Protein AF-A0A7K0NXQ4-F1 (afdb_monomer)

Mean predicted aligned error: 15.88 Å

Radius of gyration: 29.43 Å; Cα contacts (8 Å, |Δi|>4): 53; chains: 1; bounding box: 68×61×51 Å

Solvent-accessible surface area (backbone atoms only — not comparable to full-atom values): 7148 Å² total; per-residue (Å²): 136,85,86,82,83,80,80,84,80,86,79,88,75,84,75,85,78,74,82,65,58,73,63,54,54,52,50,56,50,52,52,49,51,59,69,68,43,80,89,71,54,70,67,61,55,57,71,65,58,80,88,69,80,90,83,75,94,69,91,60,71,79,81,62,57,90,58,58,57,46,85,84,70,80,59,39,33,49,53,46,51,49,54,49,72,64,28,79,40,70,42,50,72,47,81,79,47,42,72,43,82,56,41,66,90,129

pLDDT: mean 81.97, std 15.67, range [36.03, 97.06]

Sequence (106 aa):
MRVRRVVWVCLLSGALVVPLGPVEAASQASERIVASAARVSALRLLSQLPVRVESGAGYVRAKFGSGWTDVNHNGCSTRSEVLIRESKVHPRQGAGCRLTLGTWLS

Structure (mmCIF, N/CA/C/O backbone):
data_AF-A0A7K0NXQ4-F1
#
_entry.id   AF-A0A7K0NXQ4-F1
#
loop_
_atom_site.group_PDB
_atom_site.id
_atom_site.type_symbol
_atom_site.label_atom_id
_atom_site.label_alt_id
_atom_site.label_comp_id
_atom_site.label_asym_id
_atom_site.label_entity_id
_atom_site.label_seq_id
_atom_site.pdbx_PDB_ins_code
_atom_site.Cartn_x
_atom_site.Cartn_y
_atom_site.Cartn_z
_atom_site.occupancy
_atom_site.B_iso_or_equiv
_atom_site.auth_seq_id
_atom_site.auth_comp_id
_atom_site.auth_asym_id
_atom_site.auth_atom_id
_atom_site.pdbx_PDB_model_num
ATOM 1 N N . MET A 1 1 ? 45.904 42.245 33.616 1.00 36.03 1 MET A N 1
ATOM 2 C CA . MET A 1 1 ? 45.782 42.606 32.187 1.00 36.03 1 MET A CA 1
ATOM 3 C C . MET A 1 1 ? 44.311 42.529 31.781 1.00 36.03 1 MET A C 1
ATOM 5 O O . MET A 1 1 ? 43.703 41.485 31.928 1.00 36.03 1 MET A O 1
ATOM 9 N N . ARG A 1 2 ? 43.759 43.691 31.404 1.00 50.41 2 ARG A N 1
ATOM 10 C CA . ARG A 1 2 ? 42.494 44.015 30.704 1.00 50.41 2 ARG A CA 1
ATOM 11 C C . ARG A 1 2 ? 41.296 43.047 30.806 1.00 50.41 2 ARG A C 1
ATOM 13 O O . ARG A 1 2 ? 41.115 42.152 29.990 1.00 50.41 2 ARG A O 1
ATOM 20 N N . VAL A 1 3 ? 40.400 43.393 31.730 1.00 44.25 3 VAL A N 1
ATOM 21 C CA . VAL A 1 3 ? 38.978 43.017 31.776 1.00 44.25 3 VAL A CA 1
ATOM 22 C C . VAL A 1 3 ? 38.268 43.570 30.530 1.00 44.25 3 VAL A C 1
ATOM 24 O O . VAL A 1 3 ? 38.211 44.787 30.349 1.00 44.25 3 VAL A O 1
ATOM 27 N N . ARG A 1 4 ? 37.715 42.712 29.663 1.00 56.53 4 ARG A N 1
ATOM 28 C CA . ARG A 1 4 ? 36.805 43.133 28.582 1.00 56.53 4 ARG A CA 1
ATOM 29 C C . ARG A 1 4 ? 35.365 43.030 29.082 1.00 56.53 4 ARG A C 1
ATOM 31 O O . ARG A 1 4 ? 34.780 41.955 29.107 1.00 56.53 4 ARG A O 1
ATOM 38 N N . ARG A 1 5 ? 34.824 44.169 29.521 1.00 56.78 5 ARG A N 1
ATOM 39 C CA . ARG A 1 5 ? 33.410 44.361 29.869 1.00 56.78 5 ARG A CA 1
ATOM 40 C C . ARG A 1 5 ? 32.566 44.195 28.600 1.00 56.78 5 ARG A C 1
ATOM 42 O O . ARG A 1 5 ? 32.662 45.029 27.704 1.00 56.78 5 ARG A O 1
ATOM 49 N N . VAL A 1 6 ? 31.772 43.129 28.509 1.00 57.75 6 VAL A N 1
ATOM 50 C CA . VAL A 1 6 ? 30.741 42.988 27.470 1.00 57.75 6 VAL A CA 1
ATOM 51 C C . VAL A 1 6 ? 29.521 43.768 27.949 1.00 57.75 6 VAL A C 1
ATOM 53 O O . VAL A 1 6 ? 28.877 43.400 28.929 1.00 57.75 6 VAL A O 1
ATOM 56 N N . VAL A 1 7 ? 29.279 44.905 27.305 1.00 54.50 7 VAL A N 1
ATOM 57 C CA . VAL A 1 7 ? 28.143 45.791 27.565 1.00 54.50 7 VAL A CA 1
ATOM 58 C C . VAL A 1 7 ? 26.873 45.093 27.082 1.00 54.50 7 VAL A C 1
ATOM 60 O O . VAL A 1 7 ? 26.732 44.799 25.898 1.00 54.50 7 VAL A O 1
ATOM 63 N N . TRP A 1 8 ? 25.963 44.817 28.012 1.00 46.94 8 TRP A N 1
ATOM 64 C CA . TRP A 1 8 ? 24.589 44.417 27.726 1.00 46.94 8 TRP A CA 1
ATOM 65 C C . TRP A 1 8 ? 23.829 45.612 27.140 1.00 46.94 8 TRP A C 1
ATOM 67 O O . TRP A 1 8 ? 23.670 46.629 27.812 1.00 46.94 8 TRP A O 1
ATOM 77 N N . VAL A 1 9 ? 23.343 45.488 25.905 1.00 56.22 9 VAL A N 1
ATOM 78 C CA . VAL A 1 9 ? 22.371 46.422 25.322 1.00 56.22 9 VAL A CA 1
ATOM 79 C C . VAL A 1 9 ? 21.028 45.700 25.248 1.00 56.22 9 VAL A C 1
ATOM 81 O O . VAL A 1 9 ? 20.793 44.884 24.362 1.00 56.22 9 VAL A O 1
ATOM 84 N N . CYS A 1 10 ? 20.155 45.996 26.211 1.00 48.59 10 CYS A N 1
ATOM 85 C CA . CYS A 1 10 ? 18.733 45.676 26.146 1.00 48.59 10 CYS A CA 1
ATOM 86 C C . CYS A 1 10 ? 18.050 46.677 25.206 1.00 48.59 10 CYS A C 1
ATOM 88 O O . CYS A 1 10 ? 17.777 47.807 25.606 1.00 48.59 10 CYS A O 1
ATOM 90 N N . LEU A 1 11 ? 17.758 46.272 23.969 1.00 54.59 11 LEU A N 1
ATOM 91 C CA . LEU A 1 11 ? 16.821 46.994 23.107 1.00 54.59 11 LEU A CA 1
ATOM 92 C C . LEU A 1 11 ? 15.434 46.352 23.229 1.00 54.59 11 LEU A C 1
ATOM 94 O O . LEU A 1 11 ? 15.166 45.277 22.697 1.00 54.59 11 LEU A O 1
ATOM 98 N N . LEU A 1 12 ? 14.570 47.042 23.974 1.00 54.19 12 LEU A N 1
ATOM 99 C CA . LEU A 1 12 ? 13.137 46.796 24.117 1.00 54.19 12 LEU A CA 1
ATOM 100 C C . LEU A 1 12 ? 12.437 46.963 22.760 1.00 54.19 12 LEU A C 1
ATOM 102 O O . LEU A 1 12 ? 12.135 48.080 22.348 1.00 54.19 12 LEU A O 1
ATOM 106 N N . SER A 1 13 ? 12.151 45.856 22.077 1.00 61.31 13 SER A N 1
ATOM 107 C CA . SER A 1 13 ? 11.135 45.826 21.021 1.00 61.31 13 SER A CA 1
ATOM 108 C C . SER A 1 13 ? 9.827 45.348 21.642 1.00 61.31 13 SER A C 1
ATOM 110 O O . SER A 1 13 ? 9.695 44.182 22.008 1.00 61.31 13 SER A O 1
ATOM 112 N N . GLY A 1 14 ? 8.877 46.268 21.814 1.00 57.00 14 GLY A N 1
ATOM 113 C CA . GLY A 1 14 ? 7.519 45.948 22.237 1.00 57.00 14 GLY A CA 1
ATOM 114 C C . GLY A 1 14 ? 6.823 45.119 21.162 1.00 57.00 14 GLY A C 1
ATOM 115 O O . GLY A 1 14 ? 6.394 45.652 20.143 1.00 57.00 14 GLY A O 1
ATOM 116 N N . ALA A 1 15 ? 6.722 43.810 21.385 1.00 59.38 15 ALA A N 1
ATOM 117 C CA . ALA A 1 15 ? 5.855 42.950 20.600 1.00 59.38 15 ALA A CA 1
ATOM 118 C C . ALA A 1 15 ? 4.399 43.254 20.980 1.00 59.38 15 ALA A C 1
ATOM 120 O O . ALA A 1 15 ? 3.985 43.046 22.121 1.00 59.38 15 ALA A O 1
ATOM 121 N N . LEU A 1 16 ? 3.628 43.763 20.021 1.00 54.97 16 LEU A N 1
ATOM 122 C CA . LEU A 1 16 ? 2.175 43.839 20.099 1.00 54.97 16 LEU A CA 1
ATOM 123 C C . LEU A 1 16 ? 1.634 42.400 20.189 1.00 54.97 16 LEU A C 1
ATOM 125 O O . LEU A 1 16 ? 1.553 41.695 19.185 1.00 54.97 16 LEU A O 1
ATOM 129 N N . VAL A 1 17 ? 1.316 41.938 21.398 1.00 62.94 17 VAL A N 1
ATOM 130 C CA . VAL A 1 17 ? 0.670 40.639 21.616 1.00 62.94 17 VAL A CA 1
ATOM 131 C C . VAL A 1 17 ? -0.795 40.777 21.209 1.00 62.94 17 VAL A C 1
ATOM 133 O O . VAL A 1 17 ? -1.607 41.336 21.943 1.00 62.94 17 VAL A O 1
ATOM 136 N N . VAL A 1 18 ? -1.139 40.295 20.016 1.00 65.88 18 VAL A N 1
ATOM 137 C CA . VAL A 1 18 ? -2.536 40.095 19.612 1.00 65.88 18 VAL A CA 1
ATOM 138 C C . VAL A 1 18 ? -3.116 38.990 20.506 1.00 65.88 18 VAL A C 1
ATOM 140 O O . VAL A 1 18 ? -2.545 37.898 20.533 1.00 65.88 18 VAL A O 1
ATOM 143 N N . PRO A 1 19 ? -4.213 39.211 21.256 1.00 58.09 19 PRO A N 1
ATOM 144 C CA . PRO A 1 19 ? -4.785 38.157 22.079 1.00 58.09 19 PRO A CA 1
ATOM 145 C C . PRO A 1 19 ? -5.432 37.100 21.174 1.00 58.09 19 PRO A C 1
ATOM 147 O O . PRO A 1 19 ? -6.506 37.311 20.612 1.00 58.09 19 PRO A O 1
ATOM 150 N N . LEU A 1 20 ? -4.789 35.936 21.063 1.00 61.91 20 LEU A N 1
ATOM 151 C CA . LEU A 1 20 ? -5.287 34.705 20.428 1.00 61.91 20 LEU A CA 1
ATOM 152 C C . LEU A 1 20 ? -6.427 34.044 21.244 1.00 61.91 20 LEU A C 1
ATOM 154 O O . LEU A 1 20 ? -6.492 32.833 21.398 1.00 61.91 20 LEU A O 1
ATOM 158 N N . GLY A 1 21 ? -7.354 34.827 21.799 1.00 62.19 21 GLY A N 1
ATOM 159 C CA . GLY A 1 21 ? -8.353 34.350 22.765 1.00 62.19 21 GLY A CA 1
ATOM 160 C C . GLY A 1 21 ? -9.262 33.197 22.293 1.00 62.19 21 GLY A C 1
ATOM 161 O O . GLY A 1 21 ? -9.356 32.188 22.997 1.00 62.19 21 GLY A O 1
ATOM 162 N N . PRO A 1 22 ? -9.957 33.293 21.140 1.00 62.66 22 PRO A N 1
ATOM 163 C CA . PRO A 1 22 ? -10.994 32.315 20.800 1.00 62.66 22 PRO A CA 1
ATOM 164 C C . PRO A 1 22 ? -10.443 30.963 20.320 1.00 62.66 22 PRO A C 1
ATOM 166 O O . PRO A 1 22 ? -11.095 29.938 20.517 1.00 62.66 22 PRO A O 1
ATOM 169 N N . VAL A 1 23 ? -9.244 30.932 19.729 1.00 60.78 23 VAL A N 1
ATOM 170 C CA . VAL A 1 23 ? -8.603 29.690 19.257 1.00 60.78 23 VAL A CA 1
ATOM 171 C C . VAL A 1 23 ? -7.978 28.894 20.406 1.00 60.78 23 VAL A C 1
ATOM 173 O O . VAL A 1 23 ? -8.154 27.676 20.459 1.00 60.78 23 VAL A O 1
ATOM 176 N N . GLU A 1 24 ? -7.349 29.561 21.379 1.00 63.50 24 GLU A N 1
ATOM 177 C CA . GLU A 1 24 ? -6.804 28.897 22.573 1.00 63.50 24 GLU A CA 1
ATOM 178 C C . GLU A 1 24 ? -7.911 28.256 23.425 1.00 63.50 24 GLU A C 1
ATOM 180 O O . GLU A 1 24 ? -7.774 27.126 23.897 1.00 63.50 24 GLU A O 1
ATOM 185 N N . ALA A 1 25 ? -9.037 28.961 23.596 1.00 68.94 25 ALA A N 1
ATOM 186 C CA . ALA A 1 25 ? -10.171 28.474 24.378 1.00 68.94 25 ALA A CA 1
ATOM 187 C C . ALA A 1 25 ? -10.829 27.239 23.739 1.00 68.94 25 ALA A C 1
ATOM 189 O O . ALA A 1 25 ? -11.176 26.287 24.441 1.00 68.94 25 ALA A O 1
ATOM 190 N N . ALA A 1 26 ? -10.957 27.225 22.408 1.00 72.56 26 ALA A N 1
ATOM 191 C CA . ALA A 1 26 ? -11.478 26.080 21.669 1.00 72.56 26 ALA A CA 1
ATOM 192 C C . ALA A 1 26 ? -10.534 24.862 21.734 1.00 72.56 26 ALA A C 1
ATOM 194 O O . ALA A 1 26 ? -10.999 23.737 21.925 1.00 72.56 26 ALA A O 1
ATOM 195 N N . SER A 1 27 ? -9.216 25.081 21.651 1.00 77.50 27 SER A N 1
ATOM 196 C CA . SER A 1 27 ? -8.202 24.026 21.798 1.00 77.50 27 SER A CA 1
ATOM 197 C C . SER A 1 27 ? -8.249 23.379 23.189 1.00 77.50 27 SER A C 1
ATOM 199 O O . SER A 1 27 ? -8.400 22.163 23.309 1.00 77.50 27 SER A O 1
ATOM 201 N N . GLN A 1 28 ? -8.262 24.193 24.251 1.00 78.00 28 GLN A N 1
ATOM 202 C CA . GLN A 1 28 ? -8.348 23.707 25.635 1.00 78.00 28 GLN A CA 1
ATOM 203 C C . GLN A 1 28 ? -9.668 22.990 25.940 1.00 78.00 28 GLN A C 1
ATOM 205 O O . GLN A 1 28 ? -9.713 22.090 26.782 1.00 78.00 28 GLN A O 1
ATOM 210 N N . ALA A 1 29 ? -10.766 23.395 25.296 1.00 76.81 29 ALA A N 1
ATOM 211 C CA . ALA A 1 29 ? -12.034 22.683 25.395 1.00 76.81 29 ALA A CA 1
ATOM 212 C C . ALA A 1 29 ? -11.932 21.302 24.734 1.00 76.81 29 ALA A C 1
ATOM 214 O O . ALA A 1 29 ? -12.296 20.308 25.356 1.00 76.81 29 ALA A O 1
ATOM 215 N N . SER A 1 30 ? -11.374 21.217 23.524 1.00 78.19 30 SER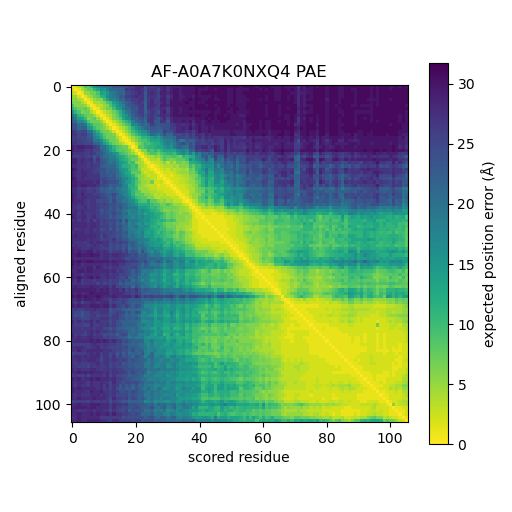 A N 1
ATOM 216 C CA . SER A 1 30 ? -11.184 19.946 22.817 1.00 78.19 30 SER A CA 1
ATOM 217 C C . SER A 1 30 ? -10.266 18.990 23.588 1.00 78.19 30 SER A C 1
ATOM 219 O O . SER A 1 30 ? -10.602 17.823 23.779 1.00 78.19 30 SER A O 1
ATOM 221 N N . GLU A 1 31 ? -9.166 19.498 24.142 1.00 78.62 31 GLU A N 1
ATOM 222 C CA . GLU A 1 31 ? -8.225 18.708 24.936 1.00 78.62 31 GLU A CA 1
ATOM 223 C C . GLU A 1 31 ? -8.851 18.198 26.243 1.00 78.62 31 GLU A C 1
ATOM 225 O O . GLU A 1 31 ? -8.652 17.042 26.611 1.00 78.62 31 GLU A O 1
ATOM 230 N N . ARG A 1 32 ? -9.700 19.002 26.904 1.00 80.50 32 ARG A N 1
ATOM 231 C CA . ARG A 1 32 ? -10.480 18.555 28.073 1.00 80.50 32 ARG A CA 1
ATOM 232 C C . ARG A 1 32 ? -11.519 17.494 27.731 1.00 80.50 32 ARG A C 1
ATOM 234 O O . ARG A 1 32 ? -11.723 16.589 28.536 1.00 80.50 32 ARG A O 1
ATOM 241 N N . ILE A 1 33 ? -12.154 17.579 26.562 1.00 80.69 33 ILE A N 1
ATOM 242 C CA . ILE A 1 33 ? -13.080 16.546 26.076 1.00 80.69 33 ILE A CA 1
ATOM 243 C C . ILE A 1 33 ? -12.331 15.244 25.765 1.00 80.69 33 ILE A C 1
ATOM 245 O O . ILE A 1 33 ? -12.791 14.171 26.141 1.00 80.69 33 ILE A O 1
ATOM 249 N N . VAL A 1 34 ? -11.150 15.309 25.146 1.00 80.19 34 VAL A N 1
ATOM 250 C CA . VAL A 1 34 ? -10.315 14.120 24.893 1.00 80.19 34 VAL A CA 1
ATOM 251 C C . VAL A 1 34 ? -9.750 13.542 26.196 1.00 80.19 34 VAL A C 1
ATOM 253 O O . VAL A 1 34 ? -9.657 12.325 26.339 1.00 80.19 34 VAL A O 1
ATOM 256 N N . ALA A 1 35 ? -9.399 14.389 27.166 1.00 77.19 35 ALA A N 1
ATOM 257 C CA . ALA A 1 35 ? -8.909 13.962 28.474 1.00 77.19 35 ALA A CA 1
ATOM 258 C C . ALA A 1 35 ? -10.005 13.327 29.344 1.00 77.19 35 ALA A C 1
ATOM 260 O O . ALA A 1 35 ? -9.706 12.424 30.124 1.00 77.19 35 ALA A O 1
ATOM 261 N N . SER A 1 36 ? -11.256 13.785 29.215 1.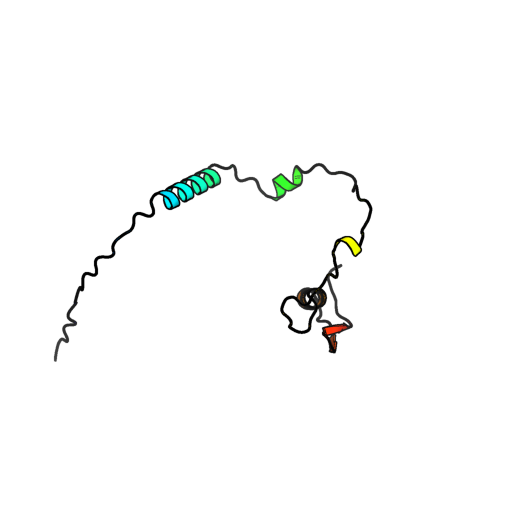00 76.62 36 SER A N 1
ATOM 262 C CA . SER A 1 36 ? -12.412 13.209 29.914 1.00 76.62 36 SER A CA 1
ATOM 263 C C . SER A 1 36 ? -13.023 12.013 29.182 1.00 76.62 36 SER A C 1
ATOM 265 O O . SER A 1 36 ? -13.739 11.221 29.799 1.00 76.62 36 SER A O 1
ATOM 267 N N . ALA A 1 37 ? -12.720 11.836 27.892 1.00 79.69 37 ALA A N 1
ATOM 268 C CA . ALA A 1 37 ? -13.112 10.654 27.149 1.00 79.69 37 ALA A CA 1
ATOM 269 C C . ALA A 1 37 ? -12.465 9.407 27.764 1.00 79.69 37 ALA A C 1
ATOM 271 O O . ALA A 1 37 ? -11.248 9.320 27.952 1.00 79.69 37 ALA A O 1
ATOM 272 N N . ALA A 1 38 ? -13.292 8.403 28.051 1.00 78.94 38 ALA A N 1
ATOM 273 C CA . ALA A 1 38 ? -12.798 7.105 28.470 1.00 78.94 38 ALA A CA 1
ATOM 274 C C . ALA A 1 38 ? -11.861 6.552 27.386 1.00 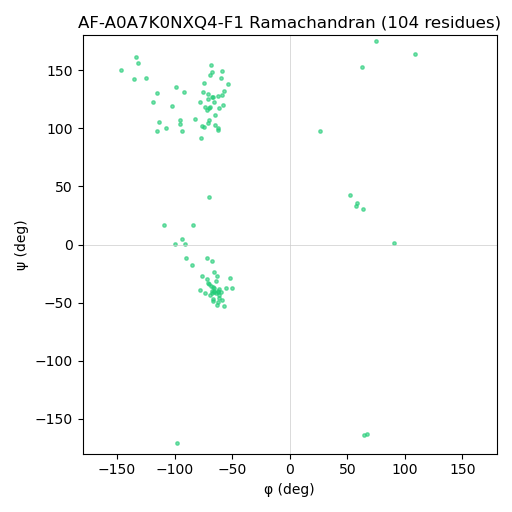78.94 38 ALA A C 1
ATOM 276 O O . ALA A 1 38 ? -12.264 6.341 26.241 1.00 78.94 38 ALA A O 1
ATOM 277 N N . ARG A 1 39 ? -10.599 6.300 27.746 1.00 81.38 39 ARG A N 1
ATOM 278 C CA . ARG A 1 39 ? -9.648 5.648 26.844 1.00 81.38 39 ARG A CA 1
ATOM 279 C C . ARG A 1 39 ? -10.049 4.185 26.688 1.00 81.38 39 ARG A C 1
ATOM 281 O O . ARG A 1 39 ? -9.837 3.373 27.584 1.00 81.38 39 ARG A O 1
ATOM 288 N N . VAL A 1 40 ? -10.634 3.851 25.544 1.00 88.12 40 VAL A N 1
ATOM 289 C CA . VAL A 1 40 ? -10.911 2.469 25.140 1.00 88.12 40 VAL A CA 1
ATOM 290 C C . VAL A 1 40 ? -9.806 2.031 24.185 1.00 88.12 40 VAL A C 1
ATOM 292 O O . VAL A 1 40 ? -9.417 2.784 23.295 1.00 88.12 40 VAL A O 1
ATOM 295 N N . SER A 1 41 ? -9.267 0.824 24.363 1.00 92.75 41 SER A N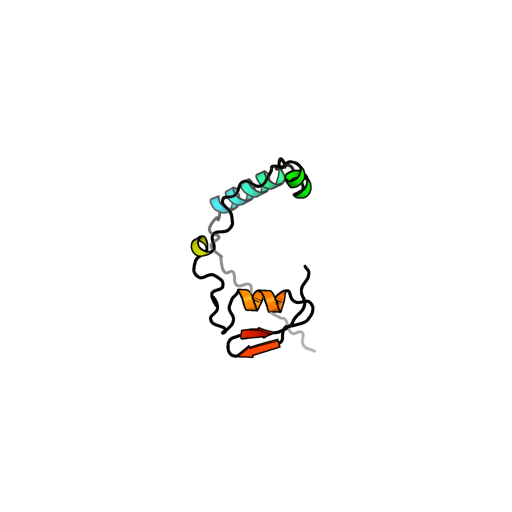 1
ATOM 296 C CA . SER A 1 41 ? -8.257 0.314 23.434 1.00 92.75 41 SER A CA 1
ATOM 297 C C . SER A 1 41 ? -8.878 0.005 22.069 1.00 92.75 41 SER A C 1
ATOM 299 O O . SER A 1 41 ? -10.010 -0.475 21.983 1.00 92.75 41 SER A O 1
ATOM 301 N N . ALA A 1 42 ? -8.111 0.211 20.995 1.00 93.38 42 ALA A N 1
ATOM 302 C CA . ALA A 1 42 ? -8.528 -0.170 19.645 1.00 93.38 42 ALA A CA 1
ATOM 303 C C . ALA A 1 42 ? -8.901 -1.662 19.560 1.00 93.38 42 ALA A C 1
ATOM 305 O O . ALA A 1 42 ? -9.887 -2.011 18.921 1.00 93.38 42 ALA A O 1
ATOM 306 N N . LEU A 1 43 ? -8.177 -2.530 20.280 1.00 95.56 43 LEU A N 1
ATOM 307 C CA . LEU A 1 43 ? -8.496 -3.959 20.378 1.00 95.56 43 LEU A CA 1
ATOM 308 C C . LEU A 1 43 ? -9.867 -4.215 21.018 1.00 95.56 43 LEU A C 1
ATOM 310 O O . LEU A 1 43 ? -10.609 -5.068 20.541 1.00 95.56 43 LEU A O 1
ATOM 314 N N . ARG A 1 44 ? -10.229 -3.462 22.066 1.00 94.44 44 ARG A N 1
ATOM 315 C CA . ARG A 1 44 ? -11.538 -3.580 22.724 1.00 94.44 44 ARG A CA 1
ATOM 316 C C . ARG A 1 44 ? -12.678 -3.066 21.848 1.00 94.44 44 ARG A C 1
ATOM 318 O O . ARG A 1 44 ? -13.775 -3.606 21.920 1.00 94.44 44 ARG A O 1
ATOM 325 N N . LEU A 1 45 ? -12.443 -2.038 21.037 1.00 94.69 45 LEU A N 1
ATOM 326 C CA . LEU A 1 45 ? -13.425 -1.590 20.045 1.00 94.69 45 LEU A CA 1
ATOM 327 C C . LEU A 1 45 ? -13.577 -2.620 18.921 1.00 94.69 45 LEU A C 1
ATOM 329 O O . LEU A 1 45 ? -14.695 -2.969 18.557 1.00 94.69 45 LEU A O 1
ATOM 333 N N . LEU A 1 46 ? -12.465 -3.167 18.424 1.00 94.38 46 LEU A N 1
ATOM 334 C CA . LEU A 1 46 ? -12.477 -4.207 17.398 1.00 94.38 46 LEU A CA 1
ATOM 335 C C . LEU A 1 46 ? -13.230 -5.457 17.870 1.00 94.38 46 LEU A C 1
ATOM 337 O O . LEU A 1 46 ? -14.019 -6.012 17.113 1.00 94.38 46 LEU A O 1
ATOM 341 N N . SER A 1 47 ? -13.056 -5.865 19.131 1.00 95.19 47 SER A N 1
ATOM 342 C CA . SER A 1 47 ? -13.757 -7.027 19.694 1.00 95.19 47 SER A CA 1
ATOM 343 C C . SER A 1 47 ? -15.270 -6.831 19.844 1.00 95.19 47 SER A C 1
ATOM 345 O O . SER A 1 47 ? -15.980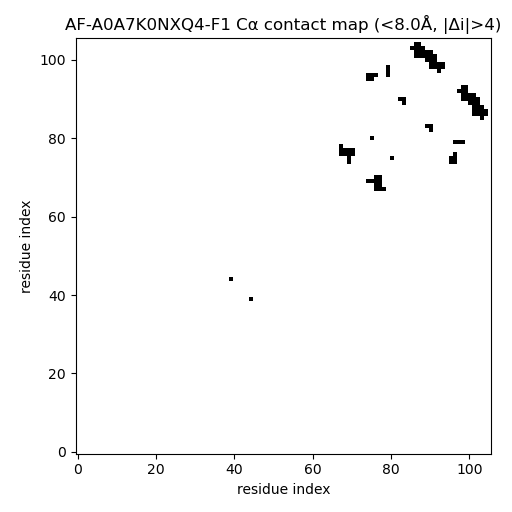 -7.796 20.100 1.00 95.19 47 SER A O 1
ATOM 347 N N . GLN A 1 48 ? -15.768 -5.596 19.740 1.00 95.62 48 GLN A N 1
ATOM 348 C CA . GLN A 1 48 ? -17.199 -5.287 19.797 1.00 95.62 48 GLN A CA 1
ATOM 349 C C . GLN A 1 48 ? -17.869 -5.312 18.418 1.00 95.62 48 GLN A C 1
ATOM 351 O O . GLN A 1 48 ? -19.099 -5.270 18.349 1.00 95.62 48 GLN A O 1
ATOM 356 N N . LEU A 1 49 ? -17.104 -5.373 17.320 1.00 94.69 49 LEU A N 1
ATOM 357 C CA . LEU A 1 49 ? -17.690 -5.468 15.986 1.00 94.69 49 LEU A CA 1
ATOM 358 C C . LEU A 1 49 ? -18.392 -6.827 15.820 1.00 94.69 49 LEU A C 1
ATOM 360 O O . LEU A 1 49 ? -17.767 -7.869 16.022 1.00 94.69 49 LEU A O 1
ATOM 364 N N . PRO A 1 50 ? -19.677 -6.849 15.422 1.00 94.69 50 PRO A N 1
ATOM 365 C CA . PRO A 1 50 ? -20.374 -8.098 15.165 1.00 94.69 50 PRO A CA 1
ATOM 366 C C . PRO A 1 50 ? -19.766 -8.793 13.947 1.00 94.69 50 PRO A C 1
ATOM 368 O O . PRO A 1 50 ? -19.684 -8.210 12.864 1.00 94.69 50 PRO A O 1
ATOM 371 N N . VAL A 1 51 ? -19.393 -10.061 14.109 1.00 94.06 51 VAL A N 1
ATOM 372 C CA . VAL A 1 51 ? -18.943 -10.897 12.993 1.00 94.06 51 VAL A CA 1
ATOM 373 C C . VAL A 1 51 ? -20.149 -1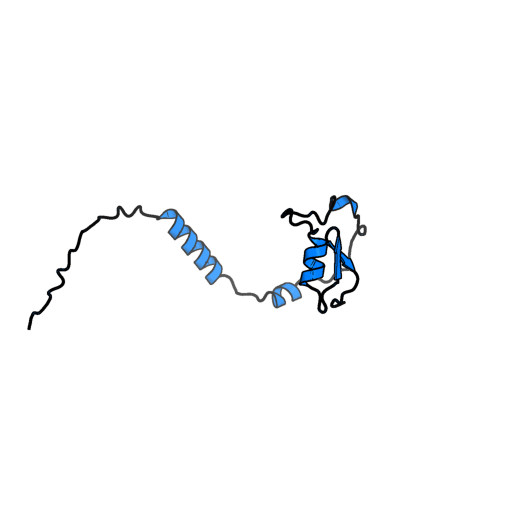1.216 12.113 1.00 94.06 51 VAL A C 1
ATOM 375 O O . VAL A 1 51 ? -21.169 -11.714 12.590 1.00 94.06 51 VAL A O 1
ATOM 378 N N . ARG A 1 52 ? -20.045 -10.916 10.819 1.00 91.88 52 ARG A N 1
ATOM 379 C CA . ARG A 1 52 ? -21.054 -11.254 9.812 1.00 91.88 52 ARG A CA 1
ATOM 380 C C . ARG A 1 52 ? -20.395 -11.899 8.605 1.00 91.88 52 ARG A C 1
ATOM 382 O O . ARG A 1 52 ? -19.211 -11.688 8.356 1.00 91.88 52 ARG A O 1
ATOM 389 N N . VAL A 1 53 ? -21.184 -12.677 7.867 1.00 89.88 53 VAL A N 1
ATOM 390 C CA . VAL A 1 53 ? -20.782 -13.158 6.544 1.00 89.88 53 VAL A CA 1
ATOM 391 C C . VAL A 1 53 ? -20.512 -11.964 5.637 1.00 89.88 53 VAL A C 1
ATOM 393 O O . VAL A 1 53 ? -21.189 -10.936 5.737 1.00 89.88 53 VAL A O 1
ATOM 396 N N . GLU A 1 54 ? -19.512 -12.089 4.771 1.00 87.00 54 GLU A N 1
ATOM 397 C CA . GLU A 1 54 ? -19.261 -11.070 3.762 1.00 87.00 54 GLU A CA 1
ATOM 398 C C . GLU A 1 54 ? -20.517 -10.911 2.892 1.00 87.00 54 GLU A C 1
ATOM 400 O O . GLU A 1 54 ? -21.061 -11.890 2.381 1.00 87.00 54 GLU A O 1
ATOM 405 N N . SER A 1 55 ? -20.990 -9.676 2.729 1.00 83.69 55 SER A N 1
ATOM 406 C CA . SER A 1 55 ? -22.016 -9.344 1.744 1.00 83.69 55 SER A CA 1
ATOM 407 C C . SER A 1 55 ? -21.393 -8.437 0.690 1.00 83.69 55 SER A C 1
ATOM 409 O O . SER A 1 55 ? -21.154 -7.254 0.946 1.00 83.69 55 SER A O 1
ATOM 411 N N . GLY A 1 56 ? -21.121 -8.978 -0.492 1.00 83.69 56 GLY A N 1
ATOM 412 C CA . GLY A 1 56 ? -20.495 -8.238 -1.580 1.00 83.69 56 GLY A CA 1
ATOM 413 C C . GLY A 1 56 ? -21.001 -8.699 -2.941 1.00 83.69 56 GLY A C 1
ATOM 414 O O . GLY A 1 56 ? -21.345 -9.859 -3.132 1.00 83.69 56 GLY A O 1
ATOM 415 N N . ALA A 1 57 ? -21.017 -7.786 -3.913 1.00 85.19 57 ALA A N 1
ATOM 416 C CA . ALA A 1 57 ? -21.303 -8.094 -5.319 1.00 85.19 57 ALA A CA 1
ATOM 417 C C . ALA A 1 57 ? -20.054 -8.589 -6.084 1.00 85.19 57 ALA A C 1
ATOM 419 O O . ALA A 1 57 ? -20.016 -8.552 -7.312 1.00 85.19 57 ALA A O 1
ATOM 420 N N . GLY A 1 58 ? -19.008 -8.995 -5.358 1.00 87.62 58 GLY A N 1
ATOM 421 C CA . GLY A 1 58 ? -17.693 -9.300 -5.909 1.00 87.62 58 GLY A CA 1
ATOM 422 C C . GLY A 1 58 ? -16.872 -8.062 -6.292 1.00 87.62 58 GLY A C 1
ATOM 423 O O . GLY A 1 58 ? -17.315 -6.910 -6.218 1.00 87.62 58 GLY A O 1
ATOM 424 N N . TYR A 1 59 ? -15.629 -8.314 -6.698 1.00 88.88 59 TYR A N 1
ATOM 425 C CA . TYR A 1 59 ? -14.690 -7.284 -7.132 1.00 88.88 59 TYR A CA 1
ATOM 426 C C . TYR A 1 59 ? -14.991 -6.816 -8.561 1.00 88.88 59 TYR A C 1
ATOM 428 O O . TYR A 1 59 ? -14.946 -7.602 -9.505 1.00 88.88 59 TYR A O 1
ATOM 436 N N . VAL A 1 60 ? -15.224 -5.511 -8.74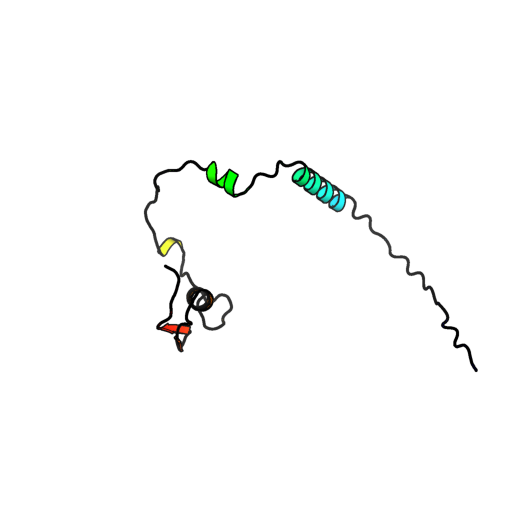4 1.00 90.31 60 VAL A N 1
ATOM 437 C CA . VAL A 1 60 ? -15.399 -4.900 -10.073 1.00 90.31 60 VAL A CA 1
ATOM 438 C C . VAL A 1 60 ? -14.257 -3.927 -10.344 1.00 90.31 60 VAL A C 1
ATOM 440 O O . VAL A 1 60 ? -14.303 -2.770 -9.926 1.00 90.31 60 VAL A O 1
ATOM 443 N N . ARG A 1 61 ? -13.240 -4.385 -11.089 1.00 86.06 61 ARG A N 1
ATOM 444 C CA . ARG A 1 61 ? -12.016 -3.618 -11.402 1.00 86.06 61 ARG A CA 1
ATOM 445 C C . ARG A 1 61 ? -12.291 -2.214 -11.944 1.00 86.06 61 ARG A C 1
ATOM 447 O O . ARG A 1 61 ? -11.559 -1.284 -11.606 1.00 86.06 61 ARG A O 1
ATOM 454 N N . ALA A 1 62 ? -13.335 -2.074 -12.760 1.00 88.44 62 ALA A N 1
ATOM 455 C CA . ALA A 1 62 ? -13.704 -0.822 -13.415 1.00 88.44 62 ALA A CA 1
ATOM 456 C C . ALA A 1 62 ? -14.152 0.282 -12.436 1.00 88.44 62 ALA A C 1
ATOM 458 O O . ALA A 1 62 ? -14.006 1.459 -12.750 1.00 88.44 62 ALA A O 1
ATOM 459 N N . LYS A 1 63 ? -14.631 -0.067 -11.230 1.00 90.62 63 LYS A N 1
ATOM 460 C CA . LYS A 1 63 ? -15.065 0.917 -10.218 1.00 90.62 63 LYS A CA 1
ATOM 461 C C . LYS A 1 63 ? -13.910 1.681 -9.559 1.00 90.62 63 LYS A C 1
ATOM 463 O O . LYS A 1 63 ? -14.152 2.667 -8.877 1.00 90.62 63 LYS A O 1
ATOM 468 N N . PHE A 1 64 ? -12.669 1.240 -9.761 1.00 84.19 64 PHE A N 1
ATOM 469 C CA . PHE A 1 64 ? -11.476 1.785 -9.102 1.00 84.19 64 PHE A CA 1
ATOM 470 C C . PHE A 1 64 ? -10.574 2.587 -10.060 1.00 84.19 64 PHE A C 1
ATOM 472 O O . PHE A 1 64 ? -9.404 2.823 -9.765 1.00 84.19 64 PHE A O 1
ATOM 479 N N . GLY A 1 65 ? -11.106 2.990 -11.222 1.00 85.00 65 GLY A N 1
ATOM 480 C CA . GLY A 1 65 ? -10.395 3.802 -12.216 1.00 85.00 65 GLY A CA 1
ATOM 481 C C . GLY A 1 65 ? -9.222 3.079 -12.885 1.00 85.00 65 GLY A C 1
ATOM 482 O O . GLY A 1 65 ? -9.107 1.853 -12.821 1.00 85.00 65 GLY A O 1
ATOM 483 N N . SER A 1 66 ? -8.325 3.829 -13.533 1.00 78.00 66 SER A N 1
ATOM 484 C CA . SER A 1 66 ? -7.132 3.266 -14.187 1.00 78.00 66 SER A CA 1
ATOM 485 C C . SER A 1 66 ? -6.185 2.593 -13.190 1.00 78.00 66 SER A C 1
ATOM 487 O O . SER A 1 66 ? -5.588 1.579 -13.539 1.00 78.00 66 SER A O 1
ATOM 489 N N . GLY A 1 67 ? -6.178 3.025 -11.922 1.00 78.88 67 GLY A N 1
ATOM 490 C CA . GLY A 1 67 ? -5.414 2.435 -10.818 1.00 78.88 67 GLY A CA 1
ATOM 491 C C . GLY A 1 67 ? -3.896 2.494 -11.022 1.00 78.88 67 GLY A C 1
ATOM 492 O O . GLY A 1 67 ? -3.406 2.489 -12.144 1.00 78.88 67 GLY A O 1
ATOM 493 N N . TRP A 1 68 ? -3.141 2.511 -9.921 1.00 85.56 68 TRP A N 1
ATOM 494 C CA . TRP A 1 68 ? -1.673 2.424 -9.945 1.00 85.56 68 TRP A CA 1
ATOM 495 C C . TRP A 1 68 ? -1.001 3.451 -10.871 1.00 85.56 68 TRP A C 1
ATOM 497 O O . TRP A 1 68 ? -0.083 3.126 -11.618 1.00 85.56 68 TRP A O 1
ATOM 507 N N . THR A 1 69 ? -1.471 4.693 -10.842 1.00 91.19 69 THR A N 1
ATOM 508 C CA . THR A 1 69 ? -0.838 5.787 -11.581 1.00 91.19 69 THR A CA 1
ATOM 509 C C . THR A 1 69 ? 0.529 6.103 -10.979 1.00 91.19 69 THR A C 1
ATOM 511 O O . THR A 1 69 ? 0.731 5.957 -9.779 1.00 91.19 69 THR A O 1
ATOM 514 N N . ASP A 1 70 ? 1.472 6.542 -11.799 1.00 93.06 70 ASP A N 1
ATOM 515 C CA . ASP A 1 70 ? 2.693 7.183 -11.319 1.00 93.06 70 ASP A CA 1
ATOM 516 C C . ASP A 1 70 ? 2.361 8.627 -10.902 1.00 93.06 70 ASP A C 1
ATOM 518 O O . ASP A 1 70 ? 2.293 9.528 -11.737 1.00 93.06 70 ASP A O 1
ATOM 522 N N . VAL A 1 71 ? 2.031 8.815 -9.620 1.00 92.12 71 VAL A N 1
ATOM 523 C CA . VAL A 1 71 ? 1.556 10.103 -9.076 1.00 92.12 71 VAL A CA 1
ATOM 524 C C . VAL A 1 71 ? 2.682 11.134 -8.981 1.00 92.12 71 VAL A C 1
ATOM 526 O O . VAL A 1 71 ? 2.425 12.331 -9.073 1.00 92.12 71 VAL A O 1
ATOM 529 N N . ASN A 1 72 ? 3.920 10.683 -8.775 1.00 93.75 72 ASN A N 1
ATOM 530 C CA . ASN A 1 72 ? 5.081 11.556 -8.603 1.00 93.75 72 ASN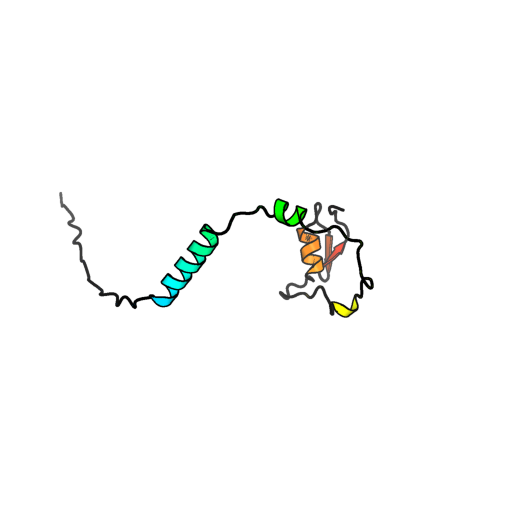 A CA 1
ATOM 531 C C . ASN A 1 72 ? 5.922 11.691 -9.887 1.00 93.75 72 ASN A C 1
ATOM 533 O O . ASN A 1 72 ? 6.906 12.428 -9.885 1.00 93.75 72 ASN A O 1
ATOM 537 N N . HIS A 1 73 ? 5.510 11.033 -10.974 1.00 94.38 73 HIS A N 1
ATOM 538 C CA . HIS A 1 73 ? 6.142 11.060 -12.290 1.00 94.38 73 HIS A CA 1
ATOM 539 C C . HIS A 1 73 ? 7.607 10.591 -12.283 1.00 94.38 73 HIS A C 1
ATOM 541 O O . HIS A 1 73 ? 8.436 11.111 -13.033 1.00 94.38 73 HIS A O 1
ATOM 547 N N . ASN A 1 74 ? 7.938 9.607 -11.439 1.00 93.56 74 ASN A N 1
ATOM 548 C CA . ASN A 1 74 ? 9.295 9.063 -11.320 1.00 93.56 74 ASN A CA 1
ATOM 549 C C . ASN A 1 74 ? 9.579 7.862 -12.249 1.00 93.56 74 ASN A C 1
ATOM 551 O O . ASN A 1 74 ? 10.684 7.316 -12.238 1.00 93.56 74 ASN A O 1
ATOM 555 N N . GLY A 1 75 ? 8.603 7.445 -13.059 1.00 93.69 75 GLY A N 1
ATOM 556 C CA . GLY A 1 75 ? 8.701 6.317 -13.983 1.00 93.69 75 GLY A CA 1
ATOM 557 C C . GLY A 1 75 ? 8.271 4.969 -13.394 1.00 93.69 75 GLY A C 1
ATOM 558 O O . GLY A 1 75 ? 8.327 3.958 -14.102 1.00 93.69 75 GLY A O 1
ATOM 559 N N . CYS A 1 76 ? 7.827 4.925 -12.135 1.00 95.81 76 CYS A N 1
ATOM 560 C CA . CYS A 1 76 ? 7.258 3.750 -11.486 1.00 95.81 76 CYS A CA 1
ATOM 561 C C . CYS A 1 76 ? 5.786 3.979 -11.131 1.00 95.81 76 CYS A C 1
ATOM 563 O O . CYS A 1 76 ? 5.416 4.932 -10.460 1.00 95.81 76 CYS A O 1
ATOM 565 N N . SER A 1 77 ? 4.925 3.031 -11.508 1.00 94.31 77 SER A N 1
ATOM 566 C CA . SER A 1 77 ? 3.561 2.995 -10.970 1.00 94.31 77 SER A CA 1
ATOM 567 C C . SER A 1 77 ? 3.584 2.872 -9.444 1.00 94.31 77 SER A C 1
ATOM 569 O O . SER A 1 77 ? 4.431 2.148 -8.910 1.00 94.31 77 SER A O 1
ATOM 571 N N . THR A 1 78 ? 2.585 3.428 -8.744 1.00 93.62 78 THR A N 1
ATOM 572 C CA . THR A 1 78 ? 2.441 3.209 -7.289 1.00 93.62 78 THR A CA 1
ATOM 573 C C . THR A 1 78 ? 2.454 1.718 -6.922 1.00 93.62 78 THR A C 1
ATOM 575 O O . THR A 1 78 ? 2.914 1.342 -5.848 1.00 93.62 78 THR A O 1
ATOM 578 N N . ARG A 1 79 ? 2.002 0.828 -7.823 1.00 93.81 79 ARG A N 1
ATOM 579 C CA . ARG A 1 79 ? 2.080 -0.626 -7.608 1.00 93.81 79 ARG A CA 1
ATOM 580 C C . ARG A 1 79 ? 3.521 -1.093 -7.508 1.00 93.81 79 ARG A C 1
ATOM 582 O O . ARG A 1 79 ? 3.860 -1.820 -6.581 1.00 93.81 79 ARG A O 1
ATOM 589 N N . SER A 1 80 ? 4.340 -0.722 -8.487 1.00 95.62 80 SER A N 1
ATOM 590 C CA . SER A 1 80 ? 5.746 -1.114 -8.531 1.00 95.62 80 SER A CA 1
ATOM 591 C C . SER A 1 80 ? 6.497 -0.564 -7.322 1.00 95.62 80 SER A C 1
ATOM 593 O O . SER A 1 80 ? 7.276 -1.293 -6.717 1.00 95.62 80 SER A O 1
ATOM 595 N N . GLU A 1 81 ? 6.205 0.673 -6.914 1.00 95.06 81 GLU A N 1
ATOM 596 C CA . GLU A 1 81 ? 6.794 1.275 -5.713 1.00 95.06 81 GLU A CA 1
ATOM 597 C C . GLU A 1 81 ? 6.486 0.457 -4.449 1.00 95.06 81 GLU A C 1
ATOM 599 O O . GLU A 1 81 ? 7.396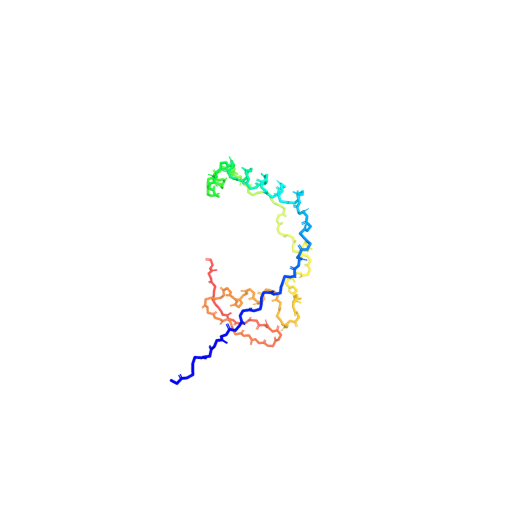 0.128 -3.687 1.00 95.06 81 GLU A O 1
ATOM 604 N N . VAL A 1 82 ? 5.219 0.071 -4.247 1.00 94.88 82 VAL A N 1
ATOM 605 C CA . VAL A 1 82 ? 4.810 -0.794 -3.126 1.00 94.88 82 VAL A CA 1
ATOM 606 C C . VAL A 1 82 ? 5.507 -2.152 -3.212 1.00 94.88 82 VAL A C 1
ATOM 608 O O . VAL A 1 82 ? 6.056 -2.621 -2.222 1.00 94.88 82 VAL A O 1
ATOM 611 N N . LEU A 1 83 ? 5.536 -2.780 -4.389 1.00 95.62 83 LEU A N 1
ATOM 612 C CA . LEU A 1 83 ? 6.163 -4.092 -4.558 1.00 95.62 83 LEU A CA 1
ATOM 613 C C . LEU A 1 83 ? 7.662 -4.070 -4.246 1.00 95.62 83 LEU A C 1
ATOM 615 O O . LEU A 1 83 ? 8.154 -5.019 -3.643 1.00 95.62 83 LEU A O 1
ATOM 619 N N . ILE A 1 84 ? 8.381 -3.008 -4.616 1.00 96.00 84 ILE A N 1
ATOM 620 C CA . ILE A 1 84 ? 9.794 -2.839 -4.255 1.00 96.00 84 ILE A CA 1
ATOM 621 C C . ILE A 1 84 ? 9.935 -2.646 -2.741 1.00 96.00 84 ILE A C 1
ATOM 623 O O . ILE A 1 84 ? 10.756 -3.326 -2.122 1.00 96.00 84 ILE A O 1
ATOM 627 N N . ARG A 1 85 ? 9.131 -1.752 -2.147 1.00 96.06 85 ARG A N 1
ATOM 628 C CA . ARG A 1 85 ? 9.228 -1.380 -0.728 1.00 96.06 85 ARG A CA 1
ATOM 629 C C . ARG A 1 85 ? 8.896 -2.530 0.222 1.00 96.06 85 ARG A C 1
ATOM 631 O O . ARG A 1 85 ? 9.579 -2.691 1.224 1.00 96.06 85 ARG A O 1
ATOM 638 N N . GLU A 1 86 ? 7.877 -3.320 -0.097 1.00 96.25 86 GLU A N 1
ATOM 639 C CA . GLU A 1 86 ? 7.369 -4.392 0.774 1.00 96.25 86 GLU A CA 1
ATOM 640 C C . GLU A 1 86 ? 8.005 -5.765 0.471 1.00 96.25 86 GLU A C 1
ATOM 642 O O . GLU A 1 86 ? 7.594 -6.792 1.015 1.00 96.25 86 GLU A O 1
ATOM 647 N N . SER A 1 87 ? 8.981 -5.820 -0.442 1.00 97.06 87 SER A N 1
ATOM 648 C CA . SER A 1 87 ? 9.684 -7.065 -0.758 1.00 97.06 87 SER A CA 1
ATOM 649 C C . SER A 1 87 ? 10.665 -7.458 0.349 1.00 97.06 87 SER A C 1
ATOM 651 O O . SER A 1 87 ? 11.399 -6.628 0.877 1.00 97.06 87 SER A O 1
ATOM 653 N N . LYS A 1 88 ? 10.726 -8.754 0.674 1.00 96.94 88 LYS A N 1
ATOM 654 C CA . LYS A 1 88 ? 11.801 -9.323 1.503 1.00 96.94 88 LYS A CA 1
ATOM 655 C C . LYS A 1 88 ? 13.108 -9.419 0.725 1.00 96.94 88 LYS A C 1
ATOM 657 O O . LYS A 1 88 ? 14.180 -9.161 1.258 1.00 96.94 88 LYS A O 1
ATOM 662 N N . VAL A 1 89 ? 13.006 -9.844 -0.533 1.00 96.81 89 VAL A N 1
ATOM 663 C CA . VAL A 1 89 ? 14.110 -9.863 -1.495 1.00 96.81 89 VAL A CA 1
ATOM 664 C C . VAL A 1 89 ? 13.712 -8.963 -2.645 1.00 96.81 89 VAL A C 1
ATOM 666 O O . VAL A 1 89 ? 12.682 -9.211 -3.277 1.00 96.81 89 VAL A O 1
ATOM 669 N N . HIS A 1 90 ? 14.542 -7.957 -2.916 1.00 96.06 90 HIS A N 1
ATOM 670 C CA . HIS A 1 90 ? 14.258 -6.964 -3.940 1.00 96.06 90 HIS A CA 1
ATOM 671 C C . HIS A 1 90 ? 14.031 -7.606 -5.317 1.00 96.06 90 HIS A C 1
ATOM 673 O O . HIS A 1 90 ? 14.838 -8.436 -5.755 1.00 96.06 90 HIS A O 1
ATOM 679 N N . PRO A 1 91 ? 12.955 -7.220 -6.025 1.00 96.81 91 PRO A N 1
ATOM 680 C CA . PRO A 1 91 ? 12.744 -7.642 -7.398 1.00 96.81 91 PRO A CA 1
ATOM 681 C C . PRO A 1 91 ? 13.789 -6.995 -8.313 1.00 96.81 91 PRO A C 1
ATOM 683 O O . PRO A 1 91 ? 14.299 -5.905 -8.046 1.00 96.81 91 PRO A O 1
ATOM 686 N N . ARG A 1 92 ? 14.083 -7.638 -9.443 1.00 97.00 92 ARG A N 1
ATOM 687 C CA . ARG A 1 92 ? 14.845 -6.991 -10.510 1.00 97.00 92 ARG A CA 1
ATOM 688 C C . ARG A 1 92 ? 13.946 -6.007 -11.244 1.00 97.00 92 ARG A C 1
ATOM 690 O O . ARG A 1 92 ? 12.841 -6.349 -11.656 1.00 97.00 92 ARG A O 1
ATOM 697 N N . GLN A 1 93 ? 14.442 -4.791 -11.425 1.00 96.50 93 GLN A N 1
ATOM 698 C CA . GLN A 1 93 ? 13.738 -3.722 -12.119 1.00 96.50 93 GLN A CA 1
ATOM 699 C C . GLN A 1 93 ? 14.300 -3.557 -13.534 1.00 96.50 93 GLN A C 1
ATOM 701 O O . GLN A 1 93 ? 15.483 -3.277 -13.716 1.00 96.50 93 GLN A O 1
ATOM 706 N N . GLY A 1 94 ? 13.449 -3.757 -14.538 1.00 94.62 94 GLY A N 1
ATOM 707 C CA . GLY A 1 94 ? 13.739 -3.501 -15.946 1.00 94.62 94 GLY A CA 1
ATOM 708 C C . GLY A 1 94 ? 13.213 -2.146 -16.425 1.00 94.62 94 GLY A C 1
ATOM 709 O O . GLY A 1 94 ? 12.724 -1.327 -15.643 1.00 94.62 94 GLY A O 1
ATOM 710 N N . ALA A 1 95 ? 13.280 -1.928 -17.742 1.00 94.44 95 ALA A N 1
ATOM 711 C CA . ALA A 1 95 ? 12.789 -0.710 -18.385 1.00 94.44 95 ALA A CA 1
ATOM 712 C C . ALA A 1 95 ? 11.324 -0.409 -18.014 1.00 94.44 95 ALA A C 1
ATOM 714 O O . ALA A 1 95 ? 10.489 -1.317 -17.955 1.00 94.44 95 ALA A O 1
ATOM 715 N N . GLY A 1 96 ? 11.027 0.870 -17.758 1.00 90.94 96 GLY A N 1
ATOM 716 C CA . GLY A 1 96 ? 9.690 1.320 -17.352 1.00 90.94 96 GLY A CA 1
ATOM 717 C C . GLY A 1 96 ? 9.225 0.747 -16.010 1.00 90.94 96 GLY A C 1
ATOM 718 O O . GLY A 1 96 ? 8.039 0.485 -15.837 1.00 90.94 96 GLY A O 1
ATOM 719 N N . CYS A 1 97 ? 10.157 0.468 -15.092 1.00 95.50 97 CYS A N 1
ATOM 720 C CA . CYS A 1 97 ? 9.864 -0.073 -13.763 1.00 95.50 97 CYS A CA 1
ATOM 721 C C . CYS A 1 97 ? 9.099 -1.411 -13.785 1.00 95.50 97 CYS A C 1
ATOM 723 O O . CYS A 1 97 ? 8.281 -1.719 -12.909 1.00 95.50 97 CYS A O 1
ATOM 725 N N . ARG A 1 98 ? 9.374 -2.228 -14.810 1.00 94.75 98 ARG A N 1
ATOM 726 C CA . ARG A 1 98 ? 8.873 -3.599 -14.894 1.00 94.75 98 ARG A CA 1
ATOM 727 C C . ARG A 1 98 ? 9.629 -4.469 -13.902 1.00 94.75 98 ARG A C 1
ATOM 729 O O . ARG A 1 98 ? 10.837 -4.638 -14.032 1.00 94.75 98 ARG A O 1
ATOM 736 N N . LEU A 1 99 ? 8.910 -5.032 -12.943 1.00 96.06 99 LEU A N 1
ATOM 737 C CA . LEU A 1 99 ? 9.494 -5.874 -11.907 1.00 96.06 99 LEU A CA 1
ATOM 738 C C . LEU A 1 99 ? 9.462 -7.343 -12.327 1.00 96.06 99 LEU A C 1
ATOM 740 O O . LEU A 1 99 ? 8.423 -7.851 -12.751 1.00 96.06 99 LEU A O 1
ATOM 744 N N . THR A 1 100 ? 10.598 -8.018 -12.197 1.00 95.38 100 THR A N 1
ATOM 745 C CA . THR A 1 100 ? 10.739 -9.467 -12.360 1.00 95.38 100 THR A CA 1
ATOM 746 C C . THR A 1 100 ? 11.377 -10.058 -11.104 1.00 95.38 100 THR A C 1
ATOM 748 O O . THR A 1 100 ? 12.265 -9.447 -10.512 1.00 95.38 100 THR A O 1
ATOM 751 N N . LEU A 1 101 ? 10.950 -11.261 -10.700 1.00 93.50 101 LEU A N 1
ATOM 752 C CA . LEU A 1 101 ? 11.383 -11.922 -9.452 1.00 93.50 101 LEU A CA 1
ATOM 753 C C . LEU A 1 101 ? 10.940 -11.155 -8.189 1.00 93.50 101 LEU A C 1
ATOM 755 O O . LEU A 1 101 ? 10.048 -10.317 -8.262 1.00 93.50 101 LEU A O 1
ATOM 759 N N . GLY A 1 102 ? 11.548 -11.468 -7.042 1.00 93.12 102 GLY A N 1
ATOM 760 C CA . GLY A 1 102 ? 11.242 -10.899 -5.728 1.00 93.12 102 GLY A CA 1
ATOM 761 C C . GLY A 1 102 ? 10.556 -11.902 -4.801 1.00 93.12 102 GLY A C 1
ATOM 762 O O . GLY A 1 102 ? 10.086 -12.953 -5.237 1.00 93.12 102 GLY A O 1
ATOM 763 N N . THR A 1 103 ? 10.532 -11.597 -3.504 1.00 96.06 103 THR A N 1
ATOM 764 C CA . THR A 1 103 ? 9.786 -12.392 -2.515 1.00 96.06 103 THR A CA 1
ATOM 765 C C . THR A 1 103 ? 9.017 -11.478 -1.571 1.00 96.06 103 THR A C 1
ATOM 767 O O . THR A 1 103 ? 9.511 -10.418 -1.190 1.00 96.06 103 THR A O 1
ATOM 770 N N . TRP A 1 104 ? 7.813 -11.896 -1.186 1.00 95.50 104 TRP A N 1
ATOM 771 C CA . TRP A 1 104 ? 6.897 -11.152 -0.318 1.00 95.50 104 TRP A CA 1
ATOM 772 C C . TRP A 1 104 ? 6.337 -12.081 0.762 1.00 95.50 104 TRP A C 1
ATOM 774 O O . TRP A 1 104 ? 6.420 -13.303 0.638 1.00 95.50 104 TRP A O 1
ATOM 784 N N . LEU A 1 105 ? 5.801 -11.509 1.841 1.00 90.75 105 LEU A N 1
ATOM 785 C CA . LEU A 1 105 ? 4.940 -12.259 2.757 1.00 90.75 105 LEU A CA 1
ATOM 786 C C . LEU A 1 105 ? 3.605 -12.537 2.056 1.00 90.75 105 LEU A C 1
ATOM 788 O O . LEU A 1 105 ? 3.013 -11.614 1.499 1.00 90.75 105 LEU A O 1
ATOM 792 N N . SER A 1 106 ? 3.172 -13.796 2.075 1.00 76.50 106 SER A N 1
ATOM 793 C CA . SER A 1 106 ? 1.829 -14.232 1.676 1.00 76.50 106 SER A CA 1
ATOM 794 C C . SER A 1 106 ? 0.961 -14.456 2.899 1.00 76.50 106 SER A C 1
ATOM 796 O O . SER A 1 106 ? 1.502 -15.087 3.839 1.00 76.50 106 SER A O 1
#

Secondary structure (DSSP, 8-state):
--------------------HHHHHHHHHHHHHHHHS----HHHHHTTSPP---------GGGG-S-S--SS-SSS-HHHHHHHHT-SBPPEEEGGGEEE--B---

Foldseek 3Di:
DDDDDDDDDDDDDDDPDDPPPPVVVVVVVVVVVVVPDDDDDPVNVVVPDDDDDDDDPDDDPVVVPPAQPPPVPPLGGPVLVCQQVQFPAGFDADHSRDTHDTHHDD